Protein AF-A0A8T6NK54-F1 (afdb_monomer)

Nearest PDB structures (foldseek):
  7bkb-assembly1_I  TM=8.014E-01  e=3.696E+00  Methanospirillum hungatei JF-1
  6s6y-assembly2_O  TM=8.131E-01  e=9.619E+00  Methylorubrum extorquens PA1
  8rja-assembly2_I  TM=5.428E-01  e=6.993E+00  Candidatus Methanoperedenaceae archaeon GB50

Radius of gyration: 15.23 Å; Cα contacts (8 Å, |Δi|>4): 366; chains: 1; bounding box: 24×54×31 Å

Secondary structure (DSSP, 8-state):
--HHHHTT--EEEESB-TT--B--EEEESSTT-SPPTT-EEEEEEEEEE-TTTT-EEEEEEEES-EEE-TTTT--EEEEEESS-B-S-TTTT--S-EEEE-S-B---TTTT-S---S-EEETT----------

Mean predicted aligned error: 10.78 Å

Sequence (133 aa):
MLSQAIERDLLVRIGWGREGDEKPKNGEIGALSMLPENSRSLLLGNLGEGAGLMNRGGTATIQGSVSSIAGAWMSSGRLVVEKDAGDRVGFFMSGGSMVIHGWHVRRRDSCMWRAPRKIRFRDETWSLFRHTS

Foldseek 3Di:
DVVVVLVPLDEAEAQADPVRDGRADEAAEQAQEADDASAHYEHHHEYEYNANEQHDHYEYEYNYEYEEQHHENHAEHEYEYQEEYEFQHHHNANDYAYEYEYDYDPDVPRPDDDHDDHYYYNPDDPPPPPDPD

Structure (mmCIF, N/CA/C/O backbone):
data_AF-A0A8T6NK54-F1
#
_entry.id   AF-A0A8T6NK54-F1
#
loop_
_atom_site.group_PDB
_atom_site.id
_atom_site.type_symbol
_atom_site.label_atom_id
_atom_site.label_alt_id
_atom_site.label_comp_id
_atom_site.label_asym_id
_atom_site.label_entity_id
_atom_site.label_seq_id
_atom_site.pdbx_PDB_ins_code
_atom_site.Cartn_x
_atom_site.Cartn_y
_atom_site.Cartn_z
_atom_site.occupancy
_atom_site.B_iso_or_equiv
_atom_site.auth_seq_id
_atom_site.auth_comp_id
_atom_site.auth_asym_id
_atom_site.auth_atom_id
_atom_site.pdbx_PDB_model_num
ATOM 1 N N . MET A 1 1 ? -3.663 20.726 20.446 1.00 50.62 1 MET A N 1
ATOM 2 C CA . MET A 1 1 ? -3.054 21.036 19.130 1.00 50.62 1 MET A CA 1
ATOM 3 C C . MET A 1 1 ? -2.384 19.833 18.433 1.00 50.62 1 MET A C 1
ATOM 5 O O . MET A 1 1 ? -1.931 20.012 17.316 1.00 50.62 1 MET A O 1
ATOM 9 N N . LEU A 1 2 ? -2.379 18.608 18.996 1.00 38.75 2 LEU A N 1
ATOM 10 C CA . LEU A 1 2 ? -2.131 17.353 18.237 1.00 38.75 2 LEU A CA 1
ATOM 11 C C . LEU A 1 2 ? -3.365 16.425 18.220 1.00 38.75 2 LEU A C 1
ATOM 13 O O . LEU A 1 2 ? -3.592 15.691 17.265 1.00 38.75 2 LEU A O 1
ATOM 17 N N . SER A 1 3 ? -4.202 16.516 19.254 1.00 45.47 3 SER A N 1
ATOM 18 C CA . SER A 1 3 ? -5.445 15.758 19.433 1.00 45.47 3 SER A CA 1
ATOM 19 C C . SER A 1 3 ? -6.537 16.086 18.403 1.00 45.47 3 SER A C 1
ATOM 21 O O . SER A 1 3 ? -7.238 15.189 17.954 1.00 45.47 3 SER A O 1
ATOM 23 N N . GLN A 1 4 ? -6.627 17.340 17.945 1.00 47.34 4 GLN A N 1
ATOM 24 C CA . GLN A 1 4 ? -7.646 17.786 16.976 1.00 47.34 4 GLN A CA 1
ATOM 25 C C . GLN A 1 4 ? -7.381 17.354 15.520 1.00 47.34 4 GLN A C 1
ATOM 27 O O . GLN A 1 4 ? -8.249 17.518 14.667 1.00 47.34 4 GLN A O 1
ATOM 32 N N . ALA A 1 5 ? -6.198 16.808 15.204 1.00 44.38 5 ALA A N 1
ATOM 33 C CA . ALA A 1 5 ? -5.901 16.292 13.862 1.00 44.38 5 ALA A CA 1
ATOM 34 C C . ALA A 1 5 ? -6.400 14.848 13.665 1.00 44.38 5 ALA A C 1
ATOM 36 O O . ALA A 1 5 ? -6.783 14.482 12.557 1.00 44.38 5 ALA A O 1
ATOM 37 N N . ILE A 1 6 ? -6.462 14.059 14.746 1.00 50.09 6 ILE A N 1
ATOM 38 C CA . ILE A 1 6 ? -7.071 12.717 14.761 1.00 50.09 6 ILE A CA 1
ATOM 39 C C . ILE A 1 6 ? -8.605 12.821 14.626 1.00 50.09 6 ILE A C 1
ATOM 41 O O . ILE A 1 6 ? -9.249 11.929 14.086 1.00 50.09 6 ILE A O 1
ATOM 45 N N . GLU A 1 7 ? -9.183 13.950 15.043 1.00 43.62 7 GLU A N 1
ATOM 46 C CA . GLU A 1 7 ? -10.629 14.206 15.089 1.00 43.62 7 GLU A CA 1
ATOM 47 C C . GLU A 1 7 ? -11.290 14.477 13.726 1.00 43.62 7 GLU A C 1
ATOM 49 O O . GLU A 1 7 ? -12.513 14.462 13.633 1.00 43.62 7 GLU A O 1
ATOM 54 N N . ARG A 1 8 ? -10.526 14.750 12.657 1.00 49.19 8 ARG A N 1
ATOM 55 C CA . ARG A 1 8 ? -11.107 15.279 11.408 1.00 49.19 8 ARG A CA 1
ATOM 56 C C . ARG A 1 8 ? -11.227 14.299 10.239 1.00 49.19 8 ARG A C 1
ATOM 58 O O . ARG A 1 8 ? -11.617 14.748 9.166 1.00 49.19 8 ARG A O 1
ATOM 65 N N . ASP A 1 9 ? -10.900 13.013 10.407 1.00 56.31 9 ASP A N 1
ATOM 66 C CA . ASP A 1 9 ? -10.973 12.004 9.321 1.00 56.31 9 ASP A CA 1
ATOM 67 C C . ASP A 1 9 ? -10.362 12.529 7.996 1.00 56.31 9 ASP A C 1
ATOM 69 O O . ASP A 1 9 ? -10.852 12.269 6.895 1.00 56.31 9 ASP A O 1
ATOM 73 N N . LEU A 1 10 ? -9.326 13.378 8.103 1.00 65.88 10 LEU A N 1
ATOM 74 C CA . LEU A 1 10 ? -8.814 14.138 6.969 1.00 65.88 10 LEU A CA 1
ATOM 75 C C . LEU A 1 10 ? -7.991 13.207 6.096 1.00 65.88 10 LEU A C 1
ATOM 77 O O . LEU A 1 10 ? -6.922 12.738 6.486 1.00 65.88 10 LEU A O 1
ATOM 81 N N . LEU A 1 11 ? -8.494 12.977 4.889 1.00 73.00 11 LEU A N 1
ATOM 82 C CA . LEU A 1 11 ? -7.768 12.281 3.845 1.00 73.00 11 LEU A CA 1
ATOM 83 C C . LEU A 1 11 ? -6.514 13.078 3.470 1.00 73.00 11 LEU A C 1
ATOM 85 O O . LEU A 1 11 ? -6.594 14.147 2.861 1.00 73.00 11 LEU A O 1
ATOM 89 N N . VAL A 1 12 ? -5.345 12.531 3.784 1.00 83.19 12 VAL A N 1
ATOM 90 C CA . VAL A 1 12 ? -4.061 13.081 3.351 1.00 83.19 12 VAL A CA 1
ATOM 91 C C . VAL A 1 12 ? -3.865 12.730 1.881 1.00 83.19 12 VAL A C 1
ATOM 93 O O . VAL A 1 12 ? -3.636 11.570 1.546 1.00 83.19 12 VAL A O 1
ATOM 96 N N . ARG A 1 13 ? -3.968 13.724 0.997 1.00 80.06 13 ARG A N 1
ATOM 97 C CA . ARG A 1 13 ? -3.745 13.573 -0.447 1.00 80.06 13 ARG A CA 1
ATOM 98 C C . ARG A 1 13 ? -2.298 13.920 -0.789 1.00 80.06 13 ARG A C 1
ATOM 100 O O . ARG A 1 13 ? -1.895 15.074 -0.685 1.00 80.06 13 ARG A O 1
ATOM 107 N N . ILE A 1 14 ? -1.523 12.923 -1.203 1.00 83.44 14 ILE A N 1
ATOM 108 C CA . ILE A 1 14 ? -0.119 13.054 -1.608 1.00 83.44 14 ILE A CA 1
ATOM 109 C C . ILE A 1 14 ? -0.031 12.940 -3.127 1.00 83.44 14 ILE A C 1
ATOM 111 O O . ILE A 1 14 ? -0.525 11.980 -3.707 1.00 83.44 14 ILE A O 1
ATOM 115 N N . GLY A 1 15 ? 0.619 13.908 -3.769 1.00 81.50 15 GLY A N 1
ATOM 116 C CA . GLY A 1 15 ? 0.704 13.965 -5.230 1.00 81.50 15 GLY A CA 1
ATOM 117 C C . GLY A 1 15 ? -0.390 14.811 -5.886 1.00 81.50 15 GLY A C 1
ATOM 118 O O . GLY A 1 15 ? -0.647 14.661 -7.074 1.00 81.50 15 GLY A O 1
ATOM 119 N N . TRP A 1 16 ? -1.011 15.720 -5.128 1.00 84.06 16 TRP A N 1
ATOM 120 C CA . TRP A 1 16 ? -1.869 16.784 -5.656 1.00 84.06 16 TRP A CA 1
ATOM 121 C C . TRP A 1 16 ? -1.298 18.158 -5.296 1.00 84.06 16 TRP A C 1
ATOM 123 O O . TRP A 1 16 ? -0.769 18.358 -4.200 1.00 84.06 16 TRP A O 1
ATOM 133 N N . GLY A 1 17 ? -1.385 19.102 -6.229 1.00 80.12 17 GLY A N 1
ATOM 134 C CA . GLY A 1 17 ? -1.091 20.513 -6.017 1.00 80.12 17 GLY A CA 1
ATOM 135 C C . GLY A 1 17 ? -2.197 21.223 -5.233 1.00 80.12 17 GLY A C 1
ATOM 136 O O . GLY A 1 17 ? -3.286 20.688 -5.033 1.00 80.12 17 GLY A O 1
ATOM 137 N N . ARG A 1 18 ? -1.925 22.464 -4.809 1.00 75.75 18 ARG 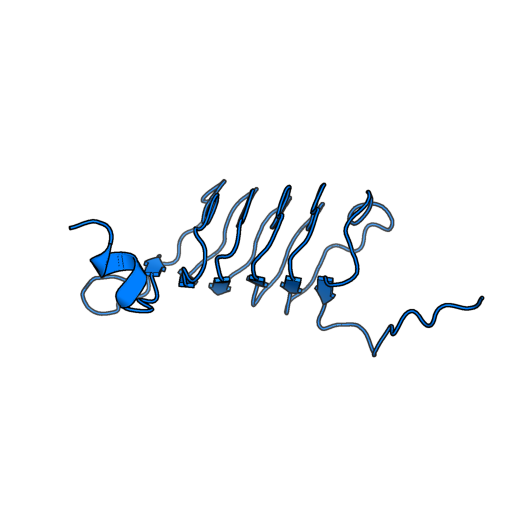A N 1
ATOM 138 C CA . ARG A 1 18 ? -2.905 23.314 -4.102 1.00 75.75 18 ARG A CA 1
ATOM 139 C C . ARG A 1 18 ? -4.166 23.593 -4.923 1.00 75.75 18 ARG A C 1
ATOM 141 O O . ARG A 1 18 ? -5.225 23.755 -4.333 1.00 75.75 18 ARG A O 1
ATOM 148 N N . GLU A 1 19 ? -4.049 23.608 -6.247 1.00 78.75 19 GLU A N 1
ATOM 149 C CA . GLU A 1 19 ? -5.158 23.858 -7.179 1.00 78.75 19 GLU A CA 1
ATOM 150 C C . GLU A 1 19 ? -5.797 22.561 -7.704 1.00 78.75 19 GLU A C 1
ATOM 152 O O . GLU A 1 19 ? -6.673 22.596 -8.558 1.00 78.75 19 GLU A O 1
ATOM 157 N N . GLY A 1 20 ? -5.393 21.401 -7.171 1.00 72.56 20 GLY A N 1
ATOM 158 C CA . GLY A 1 20 ? -5.876 20.097 -7.628 1.00 72.56 20 GLY A CA 1
ATOM 159 C C . GLY A 1 20 ? -5.054 19.483 -8.759 1.00 72.56 20 GLY A C 1
ATOM 160 O O . GLY A 1 20 ? -5.365 18.366 -9.165 1.00 72.56 20 GLY A O 1
ATOM 161 N N . ASP A 1 21 ? -3.983 20.147 -9.204 1.00 83.00 21 ASP A N 1
ATOM 162 C CA . ASP A 1 21 ? -3.075 19.605 -10.216 1.00 83.00 21 ASP A CA 1
ATOM 163 C C . ASP A 1 21 ? -2.529 18.242 -9.802 1.00 83.00 21 ASP A C 1
ATOM 165 O O . ASP A 1 21 ? -1.943 18.084 -8.726 1.00 83.00 21 ASP A O 1
ATOM 169 N N . GLU A 1 22 ? -2.670 17.257 -10.675 1.00 83.56 22 GLU A N 1
ATOM 170 C CA . GLU A 1 22 ? -2.107 15.935 -10.461 1.00 83.56 22 GLU A CA 1
ATOM 171 C C . GLU A 1 22 ? -0.584 15.993 -10.609 1.00 83.56 22 GLU A C 1
ATOM 173 O O . GLU A 1 22 ? -0.036 16.228 -11.685 1.00 83.56 22 GLU A O 1
ATOM 178 N N . LYS A 1 23 ? 0.122 15.776 -9.499 1.00 85.62 23 LYS A N 1
ATOM 179 C CA . LYS A 1 23 ? 1.583 15.683 -9.435 1.00 85.62 23 LYS A CA 1
ATOM 180 C C . LYS A 1 23 ? 1.966 14.284 -8.961 1.00 85.62 23 LYS A C 1
ATOM 182 O O . LYS A 1 23 ? 2.376 14.131 -7.805 1.00 85.62 23 LYS A O 1
ATOM 187 N N . PRO A 1 24 ? 1.806 13.262 -9.825 1.00 85.19 24 PRO A N 1
ATOM 188 C CA . PRO A 1 24 ? 2.060 11.883 -9.450 1.00 85.19 24 PRO A CA 1
ATOM 189 C C . PRO A 1 24 ? 3.496 11.722 -8.955 1.00 85.19 24 PRO A C 1
ATOM 191 O O . PRO A 1 24 ? 4.450 12.208 -9.568 1.00 85.19 24 PRO A O 1
ATOM 194 N N . LYS A 1 25 ? 3.648 11.026 -7.833 1.00 83.88 25 LYS A N 1
ATOM 195 C CA . LYS A 1 25 ? 4.956 10.636 -7.312 1.00 83.88 25 LYS A CA 1
ATOM 196 C C . LYS A 1 25 ? 5.485 9.451 -8.107 1.00 83.88 25 LYS A C 1
ATOM 198 O O . LYS A 1 25 ? 4.717 8.570 -8.465 1.00 83.88 25 LYS A O 1
ATOM 203 N N . ASN A 1 26 ? 6.780 9.438 -8.406 1.00 85.31 26 ASN A N 1
ATOM 204 C CA . ASN A 1 26 ? 7.414 8.361 -9.162 1.00 85.31 26 ASN A CA 1
ATOM 205 C C . ASN A 1 26 ? 8.703 7.934 -8.461 1.00 85.31 26 ASN A C 1
ATOM 207 O O . ASN A 1 26 ? 9.634 8.726 -8.346 1.00 85.31 26 ASN A O 1
ATOM 211 N N . GLY A 1 27 ? 8.742 6.685 -7.996 1.00 79.38 27 GLY A N 1
ATOM 212 C CA . GLY A 1 27 ? 9.935 6.072 -7.409 1.00 79.38 27 GLY A CA 1
ATOM 213 C C . GLY A 1 27 ? 10.179 6.387 -5.931 1.00 79.38 27 GLY A C 1
ATOM 214 O O . GLY A 1 27 ? 11.245 6.059 -5.421 1.00 79.38 27 GLY A O 1
ATOM 215 N N . GLU A 1 28 ? 9.222 6.993 -5.222 1.00 81.69 28 GLU A N 1
ATOM 216 C CA . GLU A 1 28 ? 9.360 7.218 -3.776 1.00 81.69 28 GLU A CA 1
ATOM 217 C C . GLU A 1 28 ? 9.361 5.881 -3.016 1.00 81.69 28 GLU A C 1
ATOM 219 O O . GLU A 1 28 ? 8.455 5.062 -3.176 1.00 81.69 28 GLU A O 1
ATOM 224 N N . ILE A 1 29 ? 10.388 5.670 -2.192 1.00 80.75 29 ILE A N 1
ATOM 225 C CA . ILE A 1 29 ? 10.596 4.464 -1.379 1.00 80.75 29 ILE A CA 1
ATOM 226 C C . ILE A 1 29 ? 10.121 4.750 0.049 1.00 80.75 29 ILE A C 1
ATOM 228 O O . ILE A 1 29 ? 10.347 5.841 0.571 1.00 80.75 29 ILE A O 1
ATOM 232 N N . GLY A 1 30 ? 9.471 3.784 0.702 1.00 75.62 30 GLY A N 1
ATOM 233 C CA . GLY A 1 30 ? 9.086 3.913 2.114 1.00 75.62 30 GLY A CA 1
ATOM 234 C C . GLY A 1 30 ? 7.875 4.817 2.378 1.00 75.62 30 GLY A C 1
ATOM 235 O O . GLY A 1 30 ? 7.614 5.180 3.529 1.00 75.62 30 GLY A O 1
ATOM 236 N N . ALA A 1 31 ? 7.132 5.212 1.341 1.00 78.94 31 ALA A N 1
ATOM 237 C CA . ALA A 1 31 ? 5.974 6.087 1.491 1.00 78.94 31 ALA A CA 1
ATOM 238 C C . ALA A 1 31 ? 4.836 5.403 2.273 1.00 78.94 31 ALA A C 1
ATOM 240 O O . ALA A 1 31 ? 4.662 4.186 2.217 1.00 78.94 31 ALA A O 1
ATOM 241 N N . LEU A 1 32 ? 4.022 6.201 2.975 1.00 80.62 32 LEU A N 1
ATOM 242 C CA . LEU A 1 32 ? 2.860 5.732 3.752 1.00 80.62 32 LEU A CA 1
ATOM 243 C C . LEU A 1 32 ? 3.209 4.757 4.897 1.00 80.62 32 LEU A C 1
ATOM 245 O O . LEU A 1 32 ? 2.391 3.920 5.274 1.00 80.62 32 LEU A O 1
ATOM 249 N N . SER A 1 33 ? 4.415 4.862 5.455 1.00 82.88 33 SER A N 1
ATOM 250 C CA . SER A 1 33 ? 4.861 4.028 6.577 1.00 82.88 33 SER A CA 1
ATOM 251 C C . SER A 1 33 ? 4.350 4.536 7.932 1.00 82.88 33 SER A C 1
ATOM 253 O O . SER A 1 33 ? 4.141 5.734 8.109 1.00 82.88 33 SER A O 1
ATOM 255 N N . MET A 1 34 ? 4.190 3.629 8.903 1.00 79.44 34 MET A N 1
ATOM 256 C CA . MET A 1 34 ? 3.844 3.932 10.305 1.00 79.44 34 MET A CA 1
ATOM 257 C C . MET A 1 34 ? 2.593 4.804 10.484 1.00 79.44 34 MET A C 1
ATOM 259 O O . MET A 1 34 ? 2.549 5.709 11.319 1.00 79.44 34 MET A O 1
ATOM 263 N N . LEU A 1 35 ? 1.555 4.524 9.701 1.00 81.19 35 LEU A N 1
ATOM 264 C CA . LEU A 1 35 ? 0.313 5.278 9.778 1.00 81.19 35 LEU A CA 1
ATOM 265 C C . LEU A 1 35 ? -0.412 5.040 11.121 1.00 81.19 35 LEU A C 1
ATOM 267 O O . LEU A 1 35 ? -0.590 3.880 11.516 1.00 81.19 35 LEU A O 1
ATOM 271 N N . PRO A 1 36 ? -0.831 6.113 11.825 1.00 78.88 36 PRO A N 1
ATOM 272 C CA . PRO A 1 36 ? -1.575 6.000 13.074 1.00 78.88 36 PRO A CA 1
ATOM 273 C C . PRO A 1 36 ? -3.001 5.491 12.831 1.00 78.88 36 PRO A C 1
ATOM 275 O O . PRO A 1 36 ? -3.524 5.560 11.714 1.00 78.88 36 PRO A O 1
ATOM 278 N N . GLU A 1 37 ? -3.643 4.998 13.888 1.00 80.31 37 GLU A N 1
ATOM 279 C CA . GLU A 1 37 ? -5.038 4.550 13.848 1.00 80.31 37 GLU A CA 1
ATOM 280 C C . GLU A 1 37 ? -5.967 5.643 13.296 1.00 80.31 37 GLU A C 1
ATOM 282 O O . GLU A 1 37 ? -5.790 6.828 13.578 1.00 80.31 37 GLU A O 1
ATOM 287 N N . ASN A 1 38 ? -6.941 5.241 12.474 1.00 80.00 38 ASN A N 1
ATOM 288 C CA . ASN A 1 38 ? -7.913 6.117 11.800 1.00 80.00 38 ASN A CA 1
ATOM 289 C C . ASN A 1 38 ? -7.335 7.133 10.799 1.00 80.00 38 ASN A C 1
ATOM 291 O O . ASN A 1 38 ? -8.090 7.916 10.226 1.00 80.00 38 ASN A O 1
ATOM 295 N N . SER A 1 39 ? -6.031 7.115 10.517 1.00 83.38 39 SER A N 1
ATOM 296 C CA . SER A 1 39 ? -5.491 7.940 9.434 1.00 83.38 39 SER A CA 1
ATOM 297 C C . SER A 1 39 ? -5.923 7.410 8.070 1.00 83.38 39 SER A C 1
ATOM 299 O O . SER A 1 39 ? -6.005 6.200 7.851 1.00 83.38 39 SER A O 1
ATOM 301 N N . ARG A 1 40 ? -6.194 8.317 7.130 1.00 85.06 40 ARG A N 1
ATOM 302 C CA . ARG A 1 40 ? -6.478 7.973 5.736 1.00 85.06 40 ARG A CA 1
ATOM 303 C C . ARG A 1 40 ? -5.512 8.711 4.835 1.00 85.06 40 ARG A C 1
ATOM 305 O O . ARG A 1 40 ? -5.400 9.931 4.908 1.00 85.06 40 ARG A O 1
ATOM 312 N N . SER A 1 41 ? -4.825 7.981 3.973 1.00 88.06 41 SER A N 1
ATOM 313 C CA . SER A 1 41 ? -3.872 8.554 3.033 1.00 88.06 41 SER A CA 1
ATOM 314 C C . SER A 1 41 ? -4.154 8.042 1.635 1.00 88.06 41 SER A C 1
ATOM 316 O O . SER A 1 41 ? -4.299 6.840 1.422 1.00 88.06 41 SER A O 1
ATOM 318 N N . LEU A 1 42 ? -4.227 8.967 0.689 1.00 88.25 42 LEU A N 1
ATOM 319 C CA . LEU A 1 42 ? -4.338 8.696 -0.731 1.00 88.25 42 LEU A CA 1
ATOM 320 C C . LEU A 1 42 ? -3.070 9.211 -1.398 1.00 88.25 42 LEU A C 1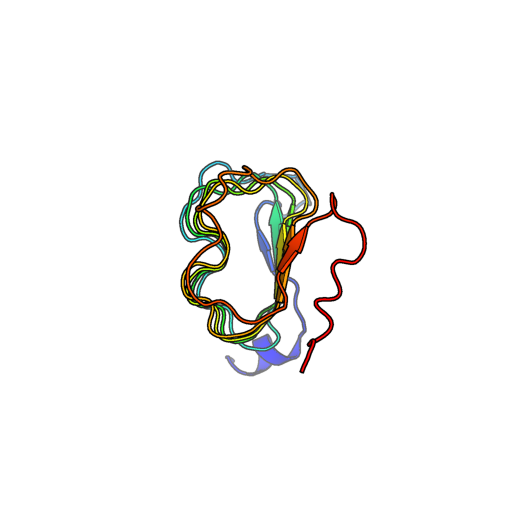
ATOM 322 O O . LEU A 1 42 ? -2.710 10.373 -1.222 1.00 88.25 42 LEU A O 1
ATOM 326 N N . LEU A 1 43 ? -2.406 8.359 -2.165 1.00 89.69 43 LEU A N 1
ATOM 327 C CA . LEU A 1 43 ? -1.212 8.723 -2.909 1.00 89.69 43 LEU A CA 1
ATOM 328 C C . LEU A 1 43 ? -1.440 8.522 -4.400 1.00 89.69 43 LEU A C 1
ATOM 330 O O . LEU A 1 43 ? -1.860 7.444 -4.815 1.00 89.69 43 LEU A O 1
ATOM 334 N N . LEU A 1 44 ? -1.143 9.553 -5.189 1.00 89.75 44 LEU A N 1
ATOM 335 C CA . LEU A 1 44 ? -1.155 9.491 -6.644 1.00 89.75 44 LEU A CA 1
ATOM 336 C C . LEU A 1 44 ? 0.241 9.204 -7.178 1.00 89.75 44 LEU A C 1
ATOM 338 O O . LEU A 1 44 ? 1.191 9.924 -6.861 1.00 89.75 44 LEU A O 1
ATOM 342 N N . GLY A 1 45 ? 0.343 8.206 -8.050 1.00 89.25 45 GLY A N 1
ATOM 343 C CA . GLY A 1 45 ? 1.574 7.881 -8.760 1.00 89.25 45 GLY A CA 1
ATOM 344 C C . GLY A 1 45 ? 2.197 6.552 -8.346 1.00 89.25 45 GLY A C 1
ATOM 345 O O . GLY A 1 45 ? 1.646 5.796 -7.549 1.00 89.25 45 GLY A O 1
ATOM 346 N N . ASN A 1 46 ? 3.336 6.248 -8.961 1.00 88.50 46 ASN A N 1
ATOM 347 C CA . ASN A 1 46 ? 4.013 4.970 -8.832 1.00 88.50 46 ASN A CA 1
ATOM 348 C C . ASN A 1 46 ? 5.047 5.017 -7.707 1.00 88.50 46 ASN A C 1
ATOM 350 O O . ASN A 1 46 ? 6.028 5.763 -7.765 1.00 88.50 46 ASN A O 1
ATOM 354 N N . LEU A 1 47 ? 4.846 4.186 -6.693 1.00 86.00 47 LEU A N 1
ATOM 355 C CA . LEU A 1 47 ? 5.778 4.056 -5.586 1.00 86.00 47 LEU A CA 1
ATOM 356 C C . LEU A 1 47 ? 6.876 3.052 -5.909 1.00 86.00 47 LEU A C 1
ATOM 358 O O . LEU A 1 47 ? 6.671 2.055 -6.604 1.00 86.00 47 LEU A O 1
ATOM 362 N N . GLY A 1 48 ? 8.052 3.334 -5.361 1.00 84.25 48 GLY A N 1
ATOM 363 C CA . GLY A 1 48 ? 9.163 2.405 -5.331 1.00 84.25 48 GLY A CA 1
ATOM 364 C C . GLY A 1 48 ? 8.902 1.271 -4.342 1.00 84.25 48 GLY A C 1
ATOM 365 O O . GLY A 1 48 ? 7.796 0.743 -4.210 1.00 84.25 48 GLY A O 1
ATOM 366 N N . GLU A 1 49 ? 9.955 0.851 -3.661 1.00 83.44 49 GLU A N 1
ATOM 367 C CA . GLU A 1 49 ? 9.880 -0.238 -2.695 1.00 83.44 49 GLU A CA 1
ATOM 368 C C . GLU A 1 49 ? 9.317 0.241 -1.349 1.00 83.44 49 GLU A C 1
ATOM 370 O O . GLU A 1 49 ? 9.522 1.378 -0.926 1.00 83.44 49 GLU A O 1
ATOM 375 N N . GLY A 1 50 ? 8.605 -0.637 -0.648 1.00 80.19 50 GLY A N 1
ATOM 376 C CA . GLY A 1 50 ? 8.255 -0.415 0.754 1.00 80.19 50 GLY A CA 1
ATOM 377 C C . GLY A 1 50 ? 7.117 0.577 0.956 1.00 80.19 50 GLY A C 1
ATOM 378 O O . GLY A 1 50 ? 7.170 1.412 1.853 1.00 80.19 50 GLY A O 1
ATOM 379 N N . ALA A 1 51 ? 6.076 0.511 0.132 1.00 84.94 51 ALA A N 1
ATOM 380 C CA . ALA A 1 51 ? 4.871 1.292 0.385 1.00 84.94 51 ALA A CA 1
ATOM 381 C C . ALA A 1 51 ? 4.084 0.708 1.572 1.00 84.94 51 ALA A C 1
ATOM 383 O O . ALA A 1 51 ? 3.820 -0.493 1.598 1.00 84.94 51 ALA A O 1
ATOM 384 N N . GLY A 1 52 ? 3.655 1.533 2.529 1.00 82.19 52 GLY A N 1
ATOM 385 C CA . GLY A 1 52 ? 2.740 1.099 3.594 1.00 82.19 52 GLY A CA 1
ATOM 386 C C . GLY A 1 52 ? 3.380 0.296 4.734 1.00 82.19 52 GLY A C 1
ATOM 387 O O . GLY A 1 52 ? 2.685 -0.503 5.365 1.00 82.19 52 GLY A O 1
ATOM 388 N N . LEU A 1 53 ? 4.688 0.444 4.982 1.00 84.06 53 LEU A N 1
ATOM 389 C CA . LEU A 1 53 ? 5.415 -0.361 5.974 1.00 84.06 53 LEU A CA 1
ATOM 390 C C . LEU A 1 53 ? 4.958 -0.081 7.407 1.00 84.06 53 LEU A C 1
ATOM 392 O O . LEU A 1 53 ? 4.670 1.058 7.774 1.00 84.06 53 LEU A O 1
ATOM 396 N N . MET A 1 54 ? 4.958 -1.118 8.248 1.00 83.62 54 MET A N 1
ATOM 397 C CA . MET A 1 54 ? 4.673 -1.000 9.686 1.00 83.62 54 MET A CA 1
ATOM 398 C C . MET A 1 54 ? 3.362 -0.261 9.994 1.00 83.62 54 MET A C 1
ATOM 400 O O . MET A 1 54 ? 3.277 0.479 10.975 1.00 83.62 54 MET A O 1
ATOM 404 N N . ASN A 1 55 ? 2.342 -0.416 9.148 1.00 83.56 55 ASN A N 1
ATOM 405 C CA . ASN A 1 55 ? 1.049 0.204 9.396 1.00 83.56 55 ASN A CA 1
ATOM 406 C C . ASN A 1 55 ? 0.420 -0.386 10.678 1.00 83.56 55 ASN A C 1
ATOM 408 O O . ASN A 1 55 ? 0.397 -1.609 10.874 1.00 83.56 55 ASN A O 1
ATOM 412 N N . ARG A 1 56 ? -0.025 0.506 11.573 1.00 82.44 56 ARG A N 1
ATOM 413 C CA . ARG A 1 56 ? -0.572 0.193 12.904 1.00 82.44 56 ARG A CA 1
ATOM 414 C C . ARG A 1 56 ? -2.023 0.650 13.065 1.00 82.44 56 ARG A C 1
ATOM 416 O O . ARG A 1 56 ? -2.488 0.790 14.189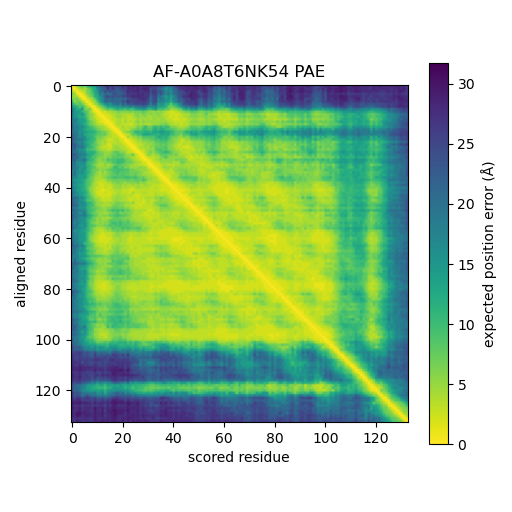 1.00 82.44 56 ARG A O 1
ATOM 423 N N . GLY A 1 57 ? -2.743 0.853 11.960 1.00 84.38 57 GLY A N 1
ATOM 424 C CA . GLY A 1 57 ? -4.188 1.103 11.990 1.00 84.38 57 GLY A CA 1
ATOM 425 C C . GLY A 1 57 ? -4.696 2.149 11.005 1.00 84.38 57 GLY A C 1
ATOM 426 O O . GLY A 1 57 ? -5.891 2.440 10.996 1.00 84.38 57 GLY A O 1
ATOM 427 N N . GLY A 1 58 ? -3.824 2.708 10.169 1.00 86.75 58 GLY A N 1
ATOM 428 C CA . GLY A 1 58 ? -4.213 3.619 9.100 1.00 86.75 58 GLY A CA 1
ATOM 429 C C . GLY A 1 58 ? -4.750 2.901 7.864 1.00 86.75 58 GLY A C 1
ATOM 430 O O . GLY A 1 58 ? -4.553 1.700 7.661 1.00 86.75 58 GLY A O 1
ATOM 431 N N . THR A 1 59 ? -5.415 3.659 7.001 1.00 87.38 59 THR A N 1
ATOM 432 C CA . THR A 1 59 ? -5.853 3.237 5.671 1.00 87.38 59 THR A CA 1
ATOM 433 C C . THR A 1 59 ? -5.051 3.982 4.613 1.00 87.38 59 THR A C 1
ATOM 435 O O . THR A 1 59 ? -5.176 5.194 4.467 1.00 87.38 59 THR A O 1
ATOM 438 N N . ALA A 1 60 ? -4.246 3.253 3.851 1.00 88.69 60 ALA A N 1
ATOM 439 C CA . ALA A 1 60 ? -3.464 3.774 2.740 1.00 88.69 60 ALA A CA 1
ATOM 440 C C . ALA A 1 60 ? -4.054 3.292 1.414 1.00 88.69 60 ALA A C 1
ATOM 442 O O . ALA A 1 60 ? -4.277 2.098 1.235 1.00 88.69 60 ALA A O 1
ATOM 443 N N . THR A 1 61 ? -4.289 4.212 0.484 1.00 89.00 61 THR A N 1
ATOM 444 C CA . THR A 1 61 ? -4.721 3.917 -0.886 1.00 89.00 61 THR A CA 1
ATOM 445 C C . THR A 1 61 ? -3.715 4.505 -1.862 1.00 89.00 61 THR A C 1
ATOM 447 O O . THR A 1 61 ? -3.372 5.682 -1.778 1.00 89.00 61 THR A O 1
ATOM 450 N N . ILE A 1 62 ? -3.233 3.684 -2.785 1.00 89.94 62 ILE A N 1
ATOM 451 C CA . ILE A 1 62 ? -2.220 4.042 -3.771 1.00 89.94 62 ILE A CA 1
ATOM 452 C C . ILE A 1 62 ? -2.872 3.960 -5.148 1.00 89.94 62 ILE A C 1
ATOM 454 O O . ILE A 1 62 ? -3.171 2.877 -5.652 1.00 89.94 62 ILE A O 1
ATOM 458 N N . GLN A 1 63 ? -3.089 5.125 -5.755 1.00 90.50 63 GLN A N 1
ATOM 459 C CA . GLN A 1 63 ? -3.538 5.284 -7.135 1.00 90.50 63 GLN A CA 1
ATOM 460 C C . GLN A 1 63 ? -2.340 5.221 -8.083 1.00 90.50 63 GLN A C 1
ATOM 462 O O . GLN A 1 63 ? -1.932 6.201 -8.708 1.00 90.50 63 GLN A O 1
ATOM 467 N N . GLY A 1 64 ? -1.756 4.035 -8.169 1.00 88.75 64 GLY A N 1
ATOM 468 C CA . GLY A 1 64 ? -0.593 3.762 -8.995 1.00 88.75 64 GLY A CA 1
ATOM 469 C C . GLY A 1 64 ? -0.043 2.374 -8.730 1.00 88.75 64 GLY A C 1
ATOM 470 O O . GLY A 1 64 ? -0.693 1.565 -8.061 1.00 88.75 64 GLY A O 1
ATOM 471 N N . SER A 1 65 ? 1.129 2.100 -9.294 1.00 87.44 65 SER A N 1
ATOM 472 C CA . SER A 1 65 ? 1.813 0.821 -9.115 1.00 87.44 65 SER A CA 1
ATOM 473 C C . SER A 1 65 ? 2.837 0.906 -7.981 1.00 87.44 65 SER A C 1
ATOM 475 O O . SER A 1 65 ? 3.367 1.978 -7.690 1.00 87.44 65 SER A O 1
ATOM 477 N N . VAL A 1 66 ? 3.125 -0.221 -7.337 1.00 86.94 66 VAL A N 1
ATOM 478 C CA . VAL A 1 66 ? 4.143 -0.347 -6.286 1.00 86.94 66 VAL A CA 1
ATOM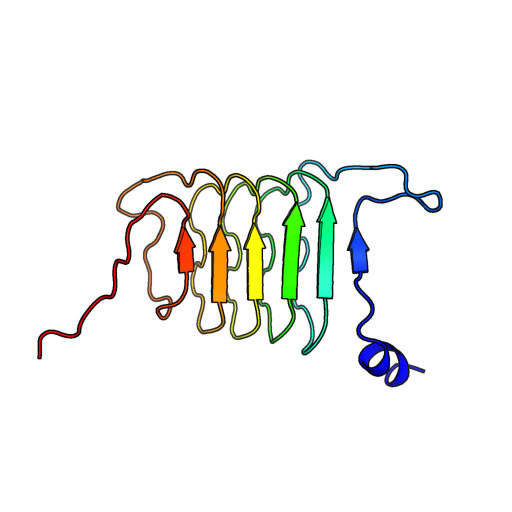 479 C C . VAL A 1 66 ? 5.205 -1.341 -6.735 1.00 86.94 66 VAL A C 1
ATOM 481 O O . VAL A 1 66 ? 4.876 -2.414 -7.238 1.00 86.94 66 VAL A O 1
ATOM 484 N N . SER A 1 67 ? 6.480 -1.012 -6.525 1.00 86.31 67 SER A N 1
ATOM 485 C CA . SER A 1 67 ? 7.579 -1.872 -6.973 1.00 86.31 67 SER A CA 1
ATOM 486 C C . SER A 1 67 ? 7.653 -3.192 -6.206 1.00 86.31 67 SER A C 1
ATOM 488 O O . SER A 1 67 ? 7.444 -4.246 -6.785 1.00 86.31 67 SER A O 1
ATOM 490 N N . SER A 1 68 ? 7.972 -3.195 -4.912 1.00 83.75 68 SER A N 1
ATOM 491 C CA . SER A 1 68 ? 8.139 -4.430 -4.125 1.00 83.75 68 SER A CA 1
ATOM 492 C C . SER A 1 68 ? 7.910 -4.166 -2.638 1.00 83.75 68 SER A C 1
ATOM 494 O O . SER A 1 68 ? 7.842 -3.009 -2.217 1.00 83.75 68 SER A O 1
ATOM 496 N N . ILE A 1 69 ? 7.789 -5.237 -1.842 1.00 82.19 69 ILE A N 1
ATOM 497 C CA . ILE A 1 69 ? 7.677 -5.229 -0.368 1.00 82.19 69 ILE A CA 1
ATOM 498 C C . ILE A 1 69 ? 6.556 -4.329 0.184 1.00 82.19 69 ILE A C 1
ATOM 500 O O . ILE A 1 69 ? 6.679 -3.732 1.255 1.00 82.19 69 ILE A O 1
ATOM 504 N N . ALA A 1 70 ? 5.437 -4.234 -0.539 1.00 83.81 70 ALA A N 1
ATOM 505 C CA . ALA A 1 70 ? 4.285 -3.449 -0.105 1.00 83.81 70 ALA A CA 1
ATOM 506 C C . ALA A 1 70 ? 3.675 -4.023 1.187 1.00 83.81 70 ALA A C 1
ATOM 508 O O . ALA A 1 70 ? 3.422 -5.224 1.274 1.00 83.81 70 ALA A O 1
ATOM 509 N N . GLY A 1 71 ? 3.429 -3.173 2.184 1.00 81.62 71 GLY A N 1
ATOM 510 C CA . GLY A 1 71 ? 2.768 -3.536 3.438 1.00 81.62 71 GLY A CA 1
ATOM 511 C C . GLY A 1 71 ? 3.561 -4.486 4.337 1.00 81.62 71 GLY A C 1
ATOM 512 O O . GLY A 1 71 ? 2.967 -5.220 5.130 1.00 81.62 71 GLY A O 1
ATOM 513 N N . ALA A 1 72 ? 4.892 -4.512 4.222 1.00 83.56 72 ALA A N 1
ATOM 514 C CA . ALA A 1 72 ? 5.713 -5.333 5.104 1.00 83.56 72 ALA A CA 1
ATOM 515 C C . ALA A 1 72 ? 5.641 -4.861 6.573 1.00 83.56 72 ALA A C 1
ATOM 517 O O . ALA A 1 72 ? 5.511 -3.668 6.864 1.00 83.56 72 ALA A O 1
ATOM 518 N N . TRP A 1 73 ? 5.694 -5.818 7.505 1.00 84.50 73 TRP A N 1
ATOM 519 C CA . TRP A 1 73 ? 5.543 -5.617 8.959 1.00 84.50 73 TRP A CA 1
ATOM 520 C C . TRP A 1 73 ? 4.249 -4.928 9.405 1.00 84.50 73 TRP A C 1
ATOM 522 O O . TRP A 1 73 ? 4.179 -4.361 10.495 1.00 84.50 73 TRP A O 1
ATOM 532 N N . MET A 1 74 ? 3.204 -4.967 8.585 1.00 84.94 74 MET A N 1
ATOM 533 C CA . MET A 1 74 ? 1.906 -4.415 8.951 1.00 84.94 74 MET A CA 1
ATOM 534 C C . MET A 1 74 ? 1.272 -5.218 10.101 1.00 84.94 74 MET A C 1
ATOM 536 O O . MET A 1 74 ? 1.226 -6.450 10.058 1.00 84.94 74 MET A O 1
ATOM 540 N N . SER A 1 75 ? 0.814 -4.525 11.146 1.00 83.62 75 SER A N 1
ATOM 541 C CA . SER A 1 75 ? 0.155 -5.133 12.316 1.00 83.62 75 SER A CA 1
ATOM 542 C C . SER A 1 75 ? -1.359 -4.946 12.292 1.00 83.62 75 SER A C 1
ATOM 544 O O . SER A 1 75 ? -2.099 -5.837 12.705 1.00 83.62 75 SER A O 1
ATOM 546 N N . SER A 1 76 ? -1.839 -3.807 11.793 1.00 84.69 76 SER A N 1
ATOM 547 C CA . SER A 1 76 ? -3.266 -3.501 11.655 1.00 84.69 76 SER A CA 1
ATOM 548 C C . SER A 1 76 ? -3.484 -2.397 10.609 1.00 84.69 76 SER A C 1
ATOM 550 O O . SER A 1 76 ? -2.535 -1.784 10.120 1.00 84.69 76 SER A O 1
ATOM 552 N N . GLY A 1 77 ? -4.741 -2.156 10.228 1.00 85.44 77 GLY A N 1
ATOM 553 C CA . GLY A 1 77 ? -5.114 -1.163 9.214 1.00 85.44 77 GLY A CA 1
ATOM 554 C C . GLY A 1 77 ? -5.416 -1.771 7.844 1.00 85.44 77 GLY A C 1
ATOM 555 O O . GLY A 1 77 ? -5.642 -2.982 7.717 1.00 85.44 77 GLY A O 1
ATOM 556 N N . ARG A 1 78 ? -5.420 -0.927 6.807 1.00 86.88 78 ARG A N 1
ATOM 557 C CA . ARG A 1 78 ? -5.726 -1.329 5.428 1.00 86.88 78 ARG A CA 1
ATOM 558 C C . ARG A 1 78 ? -4.771 -0.706 4.406 1.00 86.88 78 ARG A C 1
ATOM 560 O O . ARG A 1 78 ? -4.502 0.487 4.477 1.00 86.88 78 ARG A O 1
ATOM 567 N N . LEU A 1 79 ? -4.306 -1.494 3.438 1.00 87.88 79 LEU A N 1
ATOM 568 C CA . LEU A 1 79 ? -3.542 -1.016 2.278 1.00 87.88 79 LEU A CA 1
ATOM 569 C C . LEU A 1 79 ? -4.275 -1.390 0.984 1.00 87.88 79 LEU A C 1
ATOM 571 O O . LEU A 1 79 ? -4.671 -2.540 0.812 1.00 87.88 79 LEU A O 1
ATOM 575 N N . VAL A 1 80 ? -4.471 -0.436 0.081 1.00 88.12 80 VAL A N 1
ATOM 576 C CA . VAL A 1 80 ? -5.108 -0.651 -1.225 1.00 88.12 80 VAL A CA 1
ATOM 577 C C . VAL A 1 80 ? -4.180 -0.144 -2.320 1.00 88.12 80 VAL A C 1
ATOM 579 O O . VAL A 1 80 ? -3.724 0.994 -2.261 1.00 88.12 80 VAL A O 1
ATOM 582 N N . VAL A 1 81 ? -3.904 -0.982 -3.314 1.00 88.62 81 VAL A N 1
ATOM 583 C CA . VAL A 1 81 ? -3.133 -0.641 -4.513 1.00 88.62 81 VAL A CA 1
ATOM 584 C C . VAL A 1 81 ? -4.052 -0.802 -5.717 1.00 88.62 81 VAL A C 1
ATOM 586 O O . VAL A 1 81 ? -4.553 -1.894 -5.971 1.00 88.62 81 VAL A O 1
ATOM 589 N N . GLU A 1 82 ? -4.295 0.285 -6.443 1.00 88.88 82 GLU A N 1
ATOM 590 C CA . GLU A 1 82 ? -5.222 0.301 -7.584 1.00 88.88 82 GLU A CA 1
ATOM 591 C C . GLU A 1 82 ? -4.622 -0.313 -8.858 1.00 88.88 82 GLU A C 1
ATOM 593 O O . GLU A 1 82 ? -5.355 -0.823 -9.704 1.00 88.88 82 GLU A O 1
ATOM 598 N N . LYS A 1 83 ? -3.291 -0.281 -9.006 1.00 88.62 83 LYS A N 1
ATOM 599 C CA . LYS A 1 83 ? -2.588 -0.881 -10.148 1.00 88.62 83 LYS A CA 1
ATOM 600 C C . LYS A 1 83 ? -1.729 -2.067 -9.703 1.00 88.62 83 LYS A C 1
ATOM 602 O O . LYS A 1 83 ? -2.155 -2.867 -8.871 1.00 88.62 83 LYS A O 1
ATOM 607 N N . ASP A 1 84 ? -0.551 -2.204 -10.295 1.00 85.88 84 ASP A N 1
ATOM 608 C CA . ASP A 1 84 ? 0.300 -3.376 -10.165 1.00 85.88 84 ASP A CA 1
ATOM 609 C C . ASP A 1 84 ? 1.136 -3.321 -8.889 1.00 85.88 84 ASP A C 1
ATOM 611 O O . ASP A 1 84 ? 1.528 -2.249 -8.425 1.00 85.88 84 ASP A O 1
ATOM 615 N N . ALA A 1 85 ? 1.447 -4.488 -8.340 1.00 84.12 85 ALA A N 1
ATOM 616 C CA . ALA A 1 85 ? 2.385 -4.626 -7.236 1.00 84.12 85 ALA A CA 1
AT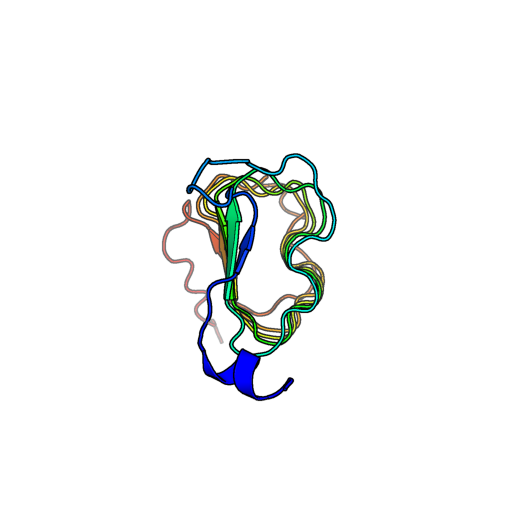OM 617 C C . ALA A 1 85 ? 3.426 -5.684 -7.600 1.00 84.12 85 ALA A C 1
ATOM 619 O O . ALA A 1 85 ? 3.057 -6.802 -7.964 1.00 84.12 85 ALA A O 1
ATOM 620 N N . GLY A 1 86 ? 4.717 -5.380 -7.494 1.00 82.50 86 GLY A N 1
ATOM 621 C CA . GLY A 1 86 ? 5.751 -6.400 -7.703 1.00 82.50 86 GLY A CA 1
ATOM 622 C C . GLY A 1 86 ? 5.965 -7.283 -6.472 1.00 82.50 86 GLY A C 1
ATOM 623 O O . GLY A 1 86 ? 5.029 -7.544 -5.722 1.00 82.50 86 GLY A O 1
ATOM 624 N N . ASP A 1 87 ? 7.176 -7.805 -6.284 1.00 80.19 87 ASP A N 1
ATOM 625 C CA . ASP A 1 87 ? 7.438 -8.967 -5.423 1.00 80.19 87 ASP A CA 1
ATOM 626 C C . ASP A 1 87 ? 7.347 -8.683 -3.902 1.00 80.19 87 ASP A C 1
ATOM 628 O O . ASP A 1 87 ? 7.496 -7.554 -3.431 1.00 80.19 87 ASP A O 1
ATOM 632 N N . ARG A 1 88 ? 7.154 -9.746 -3.100 1.00 78.19 88 ARG A N 1
ATOM 633 C CA . ARG A 1 88 ? 7.212 -9.738 -1.616 1.00 78.19 88 ARG A CA 1
ATOM 634 C C . ARG A 1 88 ? 6.185 -8.856 -0.904 1.00 78.19 88 ARG A C 1
ATOM 636 O O . ARG A 1 88 ? 6.438 -8.344 0.186 1.00 78.19 88 ARG A O 1
ATOM 643 N N . VAL A 1 89 ? 4.999 -8.709 -1.482 1.00 79.25 89 VAL A N 1
ATOM 644 C CA . VAL A 1 89 ? 3.874 -8.039 -0.820 1.00 79.25 89 VAL A CA 1
ATOM 645 C C . VAL A 1 89 ? 3.526 -8.751 0.495 1.00 79.25 89 VAL A C 1
ATOM 647 O O . VAL A 1 89 ? 3.340 -9.966 0.526 1.00 79.25 89 VAL A O 1
ATOM 650 N N . GLY A 1 90 ? 3.403 -7.986 1.580 1.00 75.88 90 GLY A N 1
ATOM 651 C CA . GLY A 1 90 ? 2.980 -8.479 2.893 1.00 75.88 90 GLY A CA 1
ATOM 652 C C . GLY A 1 90 ? 4.065 -9.210 3.672 1.00 75.88 90 GLY A C 1
ATOM 653 O O . GLY A 1 90 ? 3.750 -10.016 4.548 1.00 75.88 90 GLY A O 1
ATOM 654 N N . PHE A 1 91 ? 5.337 -8.951 3.366 1.00 80.75 91 PHE A N 1
ATOM 655 C CA . PHE A 1 91 ? 6.469 -9.578 4.044 1.00 80.75 91 PHE A CA 1
ATOM 656 C C . PHE A 1 91 ? 6.407 -9.343 5.568 1.00 80.75 91 PHE A C 1
ATOM 658 O O . PHE A 1 91 ? 6.391 -8.202 6.024 1.00 80.75 91 PHE A O 1
ATOM 665 N N . PHE A 1 92 ? 6.322 -10.412 6.371 1.00 80.00 92 PHE A N 1
ATOM 666 C CA . PHE A 1 92 ? 6.126 -10.342 7.833 1.00 80.00 92 PHE A CA 1
ATOM 667 C C . PHE A 1 92 ? 4.894 -9.541 8.304 1.00 80.00 92 PHE A C 1
ATOM 669 O O . PHE A 1 92 ? 4.886 -8.988 9.406 1.00 80.00 92 PHE A O 1
ATOM 676 N N . MET A 1 93 ? 3.827 -9.470 7.506 1.00 79.56 93 MET A N 1
ATOM 677 C CA . MET A 1 93 ? 2.560 -8.903 7.972 1.00 79.56 93 MET A CA 1
ATOM 678 C C . MET A 1 93 ? 2.008 -9.755 9.127 1.00 79.56 93 MET A C 1
ATOM 680 O O . MET A 1 93 ? 1.746 -10.941 8.968 1.00 79.56 93 MET A O 1
ATOM 684 N N . SER A 1 94 ? 1.819 -9.148 10.296 1.00 80.19 94 SER A N 1
ATOM 685 C CA . SER A 1 94 ? 1.276 -9.801 11.496 1.00 80.19 94 SER A CA 1
ATOM 686 C C . SER A 1 94 ? -0.240 -9.619 11.641 1.00 80.19 94 SER A C 1
ATOM 688 O O . SER A 1 94 ? -0.880 -10.392 12.350 1.00 80.19 94 SER A O 1
ATOM 690 N N . GLY A 1 95 ? -0.836 -8.658 10.924 1.00 80.06 95 GLY A N 1
ATOM 691 C CA . GLY A 1 95 ? -2.277 -8.397 10.904 1.00 80.06 95 GLY A CA 1
ATOM 692 C C . GLY A 1 95 ? -2.655 -7.241 9.968 1.00 80.06 95 GLY A C 1
ATOM 693 O O . GLY A 1 95 ? -1.786 -6.611 9.376 1.00 80.06 95 GLY A O 1
ATOM 694 N N . GLY A 1 96 ? -3.956 -6.974 9.799 1.00 81.31 96 GLY A N 1
ATOM 695 C CA . GLY A 1 96 ? -4.483 -5.956 8.871 1.00 81.31 96 GLY A CA 1
ATOM 696 C C . GLY A 1 96 ? -5.152 -6.540 7.621 1.00 81.31 96 GLY A C 1
ATOM 697 O O . GLY A 1 96 ? -5.564 -7.702 7.600 1.00 81.31 96 GLY A O 1
ATOM 698 N N . SER A 1 97 ? -5.334 -5.735 6.574 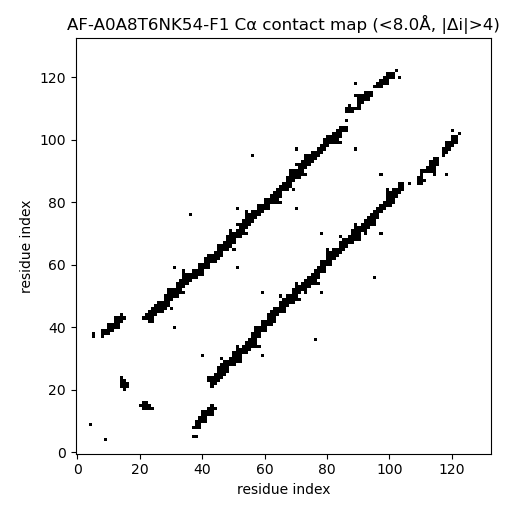1.00 83.38 97 SER A N 1
ATOM 699 C CA . SER A 1 97 ? -5.893 -6.187 5.288 1.00 83.38 97 SER A CA 1
ATOM 700 C C . SER A 1 97 ? -5.254 -5.460 4.115 1.00 83.38 97 SER A C 1
ATOM 702 O O . SER A 1 97 ? -5.058 -4.249 4.178 1.00 83.38 97 SER A O 1
ATOM 704 N N . MET A 1 98 ? -4.975 -6.182 3.032 1.00 84.25 98 MET A N 1
ATOM 705 C CA . MET A 1 98 ? -4.400 -5.588 1.826 1.00 84.25 98 MET A CA 1
ATOM 706 C C . MET A 1 98 ? -5.176 -5.994 0.580 1.00 84.25 98 MET A C 1
ATOM 708 O O . MET A 1 98 ? -5.627 -7.133 0.465 1.00 84.25 98 MET A O 1
ATOM 712 N N . VAL A 1 99 ? -5.345 -5.063 -0.351 1.00 84.94 99 VAL A N 1
ATOM 713 C CA . VAL A 1 99 ? -6.046 -5.296 -1.615 1.00 84.94 99 VAL A CA 1
ATOM 714 C C . VAL A 1 99 ? -5.206 -4.749 -2.754 1.00 84.94 99 VAL A C 1
ATOM 716 O O . VAL A 1 99 ? -4.783 -3.599 -2.704 1.00 84.94 99 VAL A O 1
ATOM 719 N N . ILE A 1 100 ? -4.971 -5.571 -3.769 1.00 85.12 100 ILE A N 1
ATOM 720 C CA . ILE A 1 100 ? -4.251 -5.189 -4.981 1.00 85.12 100 ILE A CA 1
ATOM 721 C C . ILE A 1 100 ? -5.176 -5.451 -6.166 1.00 85.12 100 ILE A C 1
ATOM 723 O O . ILE A 1 100 ? -5.656 -6.570 -6.362 1.00 85.12 100 ILE A O 1
ATOM 727 N N . HIS A 1 101 ? -5.466 -4.397 -6.923 1.00 82.94 101 HIS A N 1
ATOM 728 C CA . HIS A 1 101 ? -6.408 -4.432 -8.036 1.00 82.94 101 HIS A CA 1
ATOM 729 C C . HIS A 1 101 ? -5.753 -4.736 -9.387 1.00 82.94 101 HIS A C 1
ATOM 731 O O . HIS A 1 101 ? -6.438 -5.264 -10.264 1.00 82.94 101 HIS A O 1
ATOM 737 N N . GLY A 1 102 ? -4.472 -4.414 -9.568 1.00 74.62 102 GLY A N 1
ATOM 738 C CA . GLY A 1 102 ? -3.729 -4.720 -10.789 1.00 74.62 102 GLY A CA 1
ATOM 739 C C . GLY A 1 102 ? -2.999 -6.058 -10.740 1.00 74.62 102 GLY A C 1
ATOM 740 O O . GLY A 1 102 ? -3.295 -6.937 -9.926 1.00 74.62 102 GLY A O 1
ATOM 741 N N . TRP A 1 103 ? -2.040 -6.204 -11.648 1.00 69.38 103 TRP A N 1
ATOM 742 C CA . TRP A 1 103 ? -1.252 -7.412 -11.808 1.00 69.38 103 TRP A CA 1
ATOM 743 C C . TRP A 1 103 ? -0.220 -7.544 -10.690 1.00 69.38 103 TRP A C 1
ATOM 745 O O . TRP A 1 103 ? 0.464 -6.590 -10.313 1.00 69.38 103 TRP A O 1
ATOM 755 N N . HIS A 1 104 ? -0.080 -8.761 -10.176 1.00 65.44 104 HIS A N 1
ATOM 756 C CA . HIS A 1 104 ? 0.981 -9.112 -9.246 1.00 65.44 104 HIS A CA 1
ATOM 757 C C . HIS A 1 104 ? 1.884 -10.176 -9.866 1.00 65.44 104 HIS A C 1
ATOM 759 O O . HIS A 1 104 ? 1.402 -11.142 -10.467 1.00 65.44 104 HIS A O 1
ATOM 765 N N . VAL A 1 105 ? 3.202 -10.004 -9.734 1.00 56.28 105 VAL A N 1
ATOM 766 C CA . VAL A 1 105 ? 4.184 -10.969 -10.244 1.00 56.28 105 VAL A CA 1
ATOM 767 C C . VAL A 1 105 ? 4.010 -12.304 -9.514 1.00 56.28 105 VAL A C 1
ATOM 769 O O . VAL A 1 105 ? 4.439 -12.490 -8.379 1.00 56.28 105 VAL A O 1
ATOM 772 N N . ARG A 1 106 ? 3.392 -13.271 -10.203 1.00 47.94 106 ARG A N 1
ATOM 773 C CA . ARG A 1 106 ? 3.310 -14.679 -9.793 1.00 47.94 106 ARG A CA 1
ATOM 774 C C . ARG A 1 106 ? 4.679 -15.350 -9.923 1.00 47.94 106 ARG A C 1
ATOM 776 O O . ARG A 1 106 ? 4.920 -16.115 -10.855 1.00 47.94 106 ARG A O 1
ATOM 783 N N . ARG A 1 107 ? 5.577 -15.130 -8.968 1.00 43.16 107 ARG A N 1
ATOM 784 C CA . ARG A 1 107 ? 6.546 -16.175 -8.615 1.00 43.16 107 ARG A CA 1
ATOM 785 C C . ARG A 1 107 ? 5.931 -16.966 -7.467 1.00 43.16 107 ARG A C 1
ATOM 787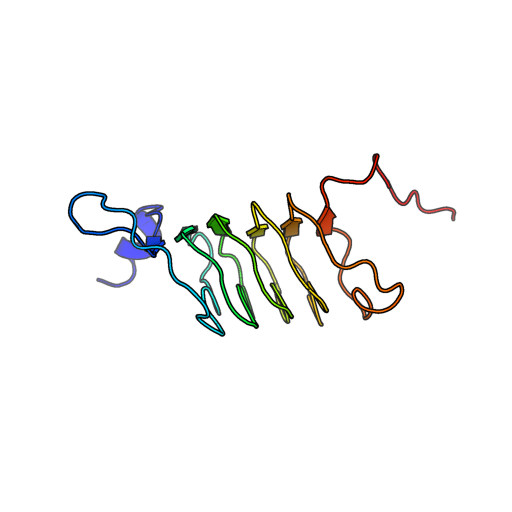 O O . ARG A 1 107 ? 5.483 -16.370 -6.496 1.00 43.16 107 ARG A O 1
ATOM 794 N N . ARG A 1 108 ? 5.871 -18.300 -7.592 1.00 39.69 108 ARG A N 1
ATOM 795 C CA . ARG A 1 108 ? 5.211 -19.220 -6.633 1.00 39.69 108 ARG A CA 1
ATOM 796 C C . ARG A 1 108 ? 5.685 -19.060 -5.178 1.00 39.69 108 ARG A C 1
ATOM 798 O O . ARG A 1 108 ? 5.022 -19.553 -4.275 1.00 39.69 108 ARG A O 1
ATOM 805 N N . ASP A 1 109 ? 6.764 -18.310 -4.968 1.00 42.97 109 ASP A N 1
ATOM 806 C CA . ASP A 1 109 ? 7.498 -18.217 -3.713 1.00 42.97 109 ASP A CA 1
ATOM 807 C C . ASP A 1 109 ? 7.623 -16.764 -3.197 1.00 42.97 109 ASP A C 1
ATOM 809 O O . ASP A 1 109 ? 8.183 -16.539 -2.125 1.00 42.97 109 ASP A O 1
ATOM 813 N N . SER A 1 110 ? 7.131 -15.749 -3.931 1.00 44.81 110 SER A N 1
ATOM 814 C CA . SER A 1 110 ? 7.330 -14.334 -3.561 1.00 44.81 110 SER A CA 1
ATOM 815 C C . SER A 1 110 ? 6.324 -13.824 -2.521 1.00 44.81 110 SER A C 1
ATOM 817 O O . SER A 1 110 ? 6.671 -12.940 -1.742 1.00 44.81 110 SER A O 1
ATOM 819 N N . CYS A 1 111 ? 5.135 -14.428 -2.416 1.00 47.06 111 CYS A N 1
ATOM 820 C CA . CYS A 1 111 ? 4.163 -14.204 -1.334 1.00 47.06 111 CYS A CA 1
ATOM 821 C C . CYS A 1 111 ? 4.279 -15.258 -0.222 1.00 47.06 111 CYS A C 1
ATOM 823 O O . CYS A 1 111 ? 3.281 -15.788 0.259 1.00 47.06 111 CYS A O 1
ATOM 825 N N . MET A 1 112 ? 5.491 -15.609 0.199 1.00 46.91 112 MET A N 1
ATOM 826 C CA . MET A 1 112 ? 5.683 -16.520 1.324 1.00 46.91 112 MET A CA 1
ATOM 827 C C . MET A 1 112 ? 6.648 -15.903 2.322 1.00 46.91 112 MET A C 1
ATOM 829 O O . MET A 1 112 ? 7.826 -15.732 2.043 1.00 46.91 112 MET A O 1
ATOM 833 N N . TRP A 1 113 ? 6.125 -15.533 3.489 1.00 38.16 113 TRP A N 1
ATOM 834 C CA . TRP A 1 113 ? 6.387 -16.258 4.733 1.00 38.16 113 TRP A CA 1
ATOM 835 C C . TRP A 1 113 ? 5.554 -15.620 5.861 1.00 38.16 113 TRP A C 1
ATOM 837 O O . TRP A 1 113 ? 5.783 -14.483 6.262 1.00 38.16 113 TRP A O 1
ATOM 847 N N . ARG A 1 114 ? 4.556 -16.382 6.340 1.00 33.72 114 ARG A N 1
ATOM 848 C CA . ARG A 1 114 ? 3.688 -16.114 7.510 1.00 33.72 114 ARG A CA 1
ATOM 849 C C . ARG A 1 114 ? 2.964 -14.751 7.540 1.00 33.72 114 ARG A C 1
ATOM 851 O O . ARG A 1 114 ? 3.245 -13.935 8.409 1.00 33.72 114 ARG A O 1
ATOM 858 N N . ALA A 1 115 ? 1.956 -14.553 6.686 1.00 37.84 115 ALA A N 1
ATOM 859 C CA . ALA A 1 115 ? 1.003 -13.443 6.826 1.00 37.84 115 ALA A CA 1
ATOM 860 C C . ALA A 1 115 ? -0.445 -13.951 7.003 1.00 37.84 115 ALA A C 1
ATOM 862 O O . ALA A 1 11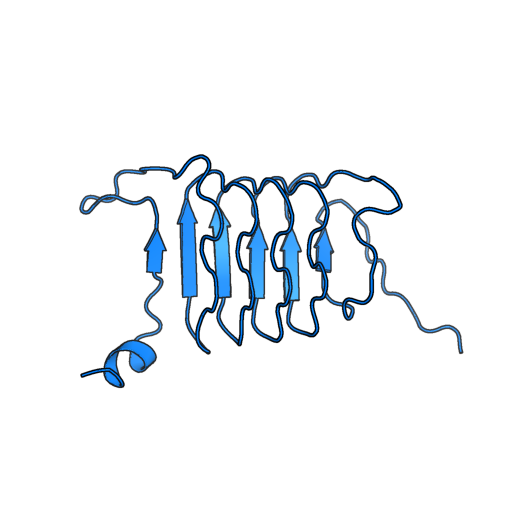5 ? -0.863 -14.872 6.295 1.00 37.84 115 ALA A O 1
ATOM 863 N N . PRO A 1 116 ? -1.247 -13.400 7.933 1.00 40.53 116 PRO A N 1
ATOM 864 C CA . PRO A 1 116 ? -2.599 -13.876 8.188 1.00 40.53 116 PRO A CA 1
ATOM 865 C C . PRO A 1 116 ? -3.585 -13.423 7.094 1.00 40.53 116 PRO A C 1
ATOM 867 O O . PRO A 1 116 ? -3.947 -12.258 6.992 1.00 40.53 116 PRO A O 1
ATOM 870 N N . ARG A 1 117 ? -4.086 -14.396 6.326 1.00 49.59 117 ARG A N 1
ATOM 871 C CA . ARG A 1 117 ? -5.470 -14.562 5.815 1.00 49.59 117 ARG A CA 1
ATOM 872 C C . ARG A 1 117 ? -6.201 -13.446 5.020 1.00 49.59 117 ARG A C 1
ATOM 874 O O . ARG A 1 117 ? -7.296 -13.744 4.553 1.00 49.59 117 ARG A O 1
ATOM 881 N N . LYS A 1 118 ? -5.706 -12.213 4.820 1.00 60.75 118 LYS A N 1
ATOM 882 C CA . LYS A 1 118 ? -6.506 -11.114 4.199 1.00 60.75 118 LYS A CA 1
ATOM 883 C C . LYS A 1 118 ? -5.789 -10.268 3.129 1.00 60.75 118 LYS A C 1
ATOM 885 O O . LYS A 1 118 ? -5.942 -9.045 3.115 1.00 60.75 118 LYS A O 1
ATOM 890 N N . ILE A 1 119 ? -5.033 -10.892 2.226 1.00 65.38 119 ILE A N 1
ATOM 891 C CA . ILE A 1 119 ? -4.554 -10.232 0.996 1.00 65.38 119 ILE A CA 1
ATOM 892 C C . ILE A 1 119 ? -5.482 -10.645 -0.152 1.00 65.38 119 ILE A C 1
ATOM 894 O O . ILE A 1 119 ? -5.711 -11.837 -0.344 1.00 65.38 119 ILE A O 1
ATOM 898 N N . ARG A 1 120 ? -6.062 -9.680 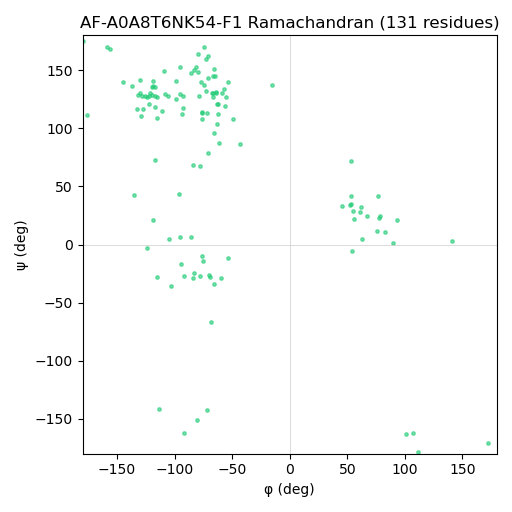-0.876 1.00 66.44 120 ARG A N 1
ATOM 899 C CA . ARG A 1 120 ? -6.974 -9.931 -2.005 1.00 66.44 120 ARG A CA 1
ATOM 900 C C . ARG A 1 120 ? -6.378 -9.393 -3.305 1.00 66.44 120 ARG A C 1
ATOM 902 O O . ARG A 1 120 ? -6.052 -8.211 -3.367 1.00 66.44 120 ARG A O 1
ATOM 909 N N . PHE A 1 121 ? -6.320 -10.240 -4.328 1.00 69.12 121 PHE A N 1
ATOM 910 C CA . PHE A 1 121 ? -5.950 -9.883 -5.700 1.00 69.12 121 PHE A CA 1
ATOM 911 C C . PHE A 1 121 ? -7.188 -9.953 -6.610 1.00 69.12 121 PHE A C 1
ATOM 913 O O . PHE A 1 121 ? -8.102 -10.731 -6.334 1.00 69.12 121 PHE A O 1
ATOM 920 N N . ARG A 1 122 ? -7.252 -9.128 -7.665 1.00 56.12 122 ARG A N 1
ATOM 921 C CA . ARG A 1 122 ? -8.413 -9.052 -8.580 1.00 56.12 122 ARG A CA 1
ATOM 922 C C . ARG A 1 122 ? -8.592 -10.294 -9.464 1.00 56.12 122 ARG A C 1
ATOM 924 O O . ARG A 1 122 ? -9.724 -10.594 -9.827 1.00 56.12 122 ARG A O 1
ATOM 931 N N . ASP A 1 123 ? -7.511 -11.008 -9.772 1.00 45.94 123 ASP A N 1
ATOM 932 C CA . ASP A 1 123 ? -7.513 -12.084 -10.776 1.00 45.94 123 ASP A CA 1
ATOM 933 C C . ASP A 1 123 ? -7.938 -13.475 -10.271 1.00 45.94 123 ASP A C 1
ATOM 935 O O . ASP A 1 123 ? -7.918 -14.429 -11.044 1.00 45.94 123 ASP A O 1
ATOM 939 N N . GLU A 1 124 ? -8.392 -13.626 -9.022 1.00 45.97 124 GLU A N 1
ATOM 940 C CA . GLU A 1 124 ? -8.869 -14.924 -8.530 1.00 45.97 124 GLU A CA 1
ATOM 941 C C . GLU A 1 124 ? -10.276 -14.840 -7.923 1.00 45.97 124 GLU A C 1
ATOM 943 O O . GLU A 1 124 ? -10.545 -14.177 -6.916 1.00 45.97 124 GLU A O 1
ATOM 948 N N . THR A 1 125 ? -11.180 -15.566 -8.584 1.00 36.09 125 THR A N 1
ATOM 949 C CA . THR A 1 125 ? -12.245 -16.376 -7.991 1.00 36.09 125 THR A CA 1
ATOM 950 C C . THR A 1 125 ? -12.039 -16.645 -6.504 1.00 36.09 125 THR A C 1
ATOM 952 O O . THR A 1 125 ? -10.946 -16.967 -6.060 1.00 36.09 125 THR A O 1
ATOM 955 N N . TRP A 1 126 ? -13.126 -16.534 -5.740 1.00 36.94 126 TRP A N 1
ATOM 956 C CA . TRP A 1 126 ? -13.204 -16.752 -4.298 1.00 36.94 126 TRP A CA 1
ATOM 957 C C . TRP A 1 126 ? -12.431 -17.990 -3.805 1.00 36.94 126 TRP A C 1
ATOM 959 O O . TRP A 1 126 ? -13.016 -19.048 -3.580 1.00 36.94 126 TRP A O 1
ATOM 969 N N . SER A 1 127 ? -11.137 -17.844 -3.530 1.00 34.25 127 SER A N 1
ATOM 970 C CA . SER A 1 127 ? -10.345 -18.811 -2.772 1.00 34.25 127 SER A CA 1
ATOM 971 C C . SER A 1 127 ? -10.664 -18.629 -1.292 1.00 34.25 127 SER A C 1
ATOM 973 O O . SER A 1 127 ? -9.858 -18.159 -0.489 1.00 34.25 127 SER A O 1
ATOM 975 N N . LEU A 1 128 ? -11.905 -18.963 -0.929 1.00 33.66 128 LEU A N 1
ATOM 976 C CA . LEU A 1 128 ? -12.271 -19.263 0.442 1.00 33.66 128 LEU A CA 1
ATOM 977 C C . LEU A 1 128 ? -11.499 -20.541 0.782 1.00 33.66 128 LEU A C 1
ATOM 979 O O . LEU A 1 128 ? -11.929 -21.636 0.426 1.00 33.66 128 LEU A O 1
ATOM 983 N N . PHE A 1 129 ? -10.334 -20.407 1.419 1.00 32.97 129 PHE A N 1
ATOM 984 C CA . PHE A 1 129 ? -9.686 -21.534 2.085 1.00 32.97 129 PHE A CA 1
ATOM 985 C C . PHE A 1 129 ? -10.651 -22.016 3.174 1.00 32.97 129 PHE A C 1
ATOM 987 O O . PHE A 1 129 ? -10.635 -21.540 4.311 1.00 32.97 129 PHE A O 1
ATOM 994 N N . ARG A 1 130 ? -11.562 -22.923 2.800 1.00 30.09 130 ARG A N 1
ATOM 995 C CA . ARG A 1 130 ? -12.274 -23.753 3.759 1.00 30.09 130 ARG A CA 1
ATOM 996 C C . ARG A 1 130 ? -11.204 -24.585 4.443 1.00 30.09 130 ARG A C 1
ATOM 998 O O . ARG A 1 130 ? -10.471 -25.318 3.788 1.00 30.09 130 ARG A O 1
ATOM 1005 N N . HIS A 1 131 ? -11.132 -24.432 5.757 1.00 32.34 131 HIS A N 1
ATOM 1006 C CA . HIS A 1 131 ? -10.566 -25.439 6.634 1.00 32.34 131 HIS A CA 1
ATOM 1007 C C . HIS A 1 131 ? -11.200 -26.788 6.270 1.00 32.34 131 HIS A C 1
ATOM 1009 O O . HIS A 1 131 ? -12.382 -27.001 6.536 1.00 32.34 131 HIS A O 1
ATOM 1015 N N . THR A 1 132 ? -10.442 -27.680 5.640 1.00 33.91 132 THR A N 1
ATOM 1016 C CA . THR A 1 132 ? -10.626 -29.106 5.894 1.00 33.91 132 THR A CA 1
ATOM 1017 C C . THR A 1 132 ? -9.922 -29.405 7.208 1.00 33.91 132 THR A C 1
ATOM 1019 O O . THR A 1 132 ? -8.794 -28.956 7.424 1.00 33.91 132 THR A O 1
ATOM 1022 N N . SER A 1 133 ? -10.698 -30.029 8.086 1.00 40.34 133 SER A N 1
ATOM 1023 C CA . SER A 1 133 ? -10.406 -30.436 9.458 1.00 40.34 133 SER A CA 1
ATOM 1024 C C . SER A 1 133 ? -9.103 -31.205 9.622 1.00 40.34 133 SER A C 1
ATOM 1026 O O . SER A 1 133 ? -8.700 -31.895 8.661 1.00 40.34 133 SER A O 1
#

pLDDT: mean 72.08, std 18.28, range [30.09, 90.5]

Solvent-accessible surface area (backbone atoms only — not comparable to full-atom values): 6862 Å² total; per-residue (Å²): 135,70,69,68,65,75,72,60,72,58,68,44,69,43,33,55,45,98,88,65,47,81,45,58,41,73,60,51,60,51,43,70,43,60,30,51,65,73,39,35,37,38,35,34,28,32,35,21,43,28,38,31,24,42,16,57,27,13,37,41,38,32,57,26,34,36,44,25,32,35,32,21,47,11,51,26,32,36,41,37,30,60,28,33,37,39,47,30,48,34,41,53,13,72,31,46,37,36,38,34,54,35,61,62,64,84,50,102,66,38,78,63,62,77,53,66,94,39,75,45,59,64,92,57,77,88,79,72,80,70,83,77,131

=== Feature glossary ===
The record interleaves many kinds of information about one protein. Here is each kind framed as the question it answers.

Q: What does the local fold look like, residue by residue?
A: The Foldseek 3Di string encodes local tertiary geometry as a 20-letter alphabet — one character per residue — derived from the relative positions of nearby Cα atoms. Unlike the amino-acid sequence, 3Di is a direct function of the 3D structure, so two proteins with the same fold have similar 3Di strings even at low sequence identity.

Q: Which residues are in helices, strands, or loops?
A: The SS8 string is DSSP's per-residue secondary-structure call. α-helix (H) means an i→i+4 H-bond ladder; β-strand (E) means the residue participates in a β-sheet; 3₁₀ (G) and π (I) are tighter and wider helices; T/S are turns/bends; '-' is loop.

Q: How big and how compact is the whole molecule?
A: Radius of gyration (Rg) is the root-mean-square distance of Cα atoms from their centroid — a single number for overall size and compactness. A globular domain of N residues has Rg ≈ 2.2·N^0.38 Å; an extended or disordered chain has a much larger Rg. The Cα contact count is the number of residue pairs whose Cα atoms are within 8 Å and are more than four positions apart in sequence — a standard proxy for tertiary packing density. The bounding box is the smallest axis-aligned box enclosing all Cα atoms.

Q: Where is each backbone atom in 3D?
A: Structure coordinates are given as an mmCIF _atom_site loop: one row per atom with element, residue name, chain id, sequence number, and x/y/z position in Å. Only the four main-chain atoms per residue are included here; side chains are omitted to keep the record compact.

Q: What is the amino-acid chain?
A: Primary structure: the covalent order of the twenty standard amino acids along the backbone. Two proteins with the same sequence will (almost always) fold to the same structure; two with 30% identity often share a fold but not the details.

Q: What if only a Cα trace is available?
A: Three-state secondary structure (P-SEA) collapses the eight DSSP classes into helix (a), strand (b), and coil (c). P-SEA assigns these from Cα geometry alone — distances and angles — without requiring backbone oxygens, so it works on any Cα trace.

Q: What family and function is it annotated with?
A: Database cross-references. InterPro integrates a dozen domain/family signature databases into unified entries with residue-range hits. GO terms attach function/process/location labels with evidence codes. CATH codes position the fold in a four-level structural taxonomy. Organism is the NCBI-taxonomy species name.

Q: How confident is the AlphaFold model at each residue?
A: pLDDT is the predicted lDDT-Cα score: AlphaFold's confidence that the local environment of each residue (all inter-atomic distances within 15 Å) is correctly placed. It is a per-residue number between 0 and 100, with higher meaning more reliable.

Q: How mobile is each atom in the crystal?
A: B-factor (Debye–Waller factor) reflects atomic displacement in the crystal lattice. It is an experimental observable (units Å²), not a prediction; low values mean the atom is pinned down, high values mean it moves or is heterogeneous across the crystal.

Q: Which residues are buried vs exposed?
A: SASA measures how much of the protein is reachable by solvent. It is computed by rolling a water-sized probe over the atomic surface and summing the exposed area (Å²). Per-residue SASA distinguishes core (buried, low SASA) from surface (exposed, high SASA) residues; total SASA is a whole-molecule size measure.

Q: What do the diagnostic plots show?
A: Plot images: a contact map (which residues are close in 3D, as an N×N binary image), a Ramachandran scatter (backbone torsion angles, revealing secondary-structure composition at a glance), and — for AlphaFold structures — a PAE heatmap (pairwise prediction confidence).

Q: What known structures does this most resemble?
A: The Foldseek neighbor list gives the closest experimentally determined structures in the PDB, ranked by structural alignment. TM-score near 1 means near-identical fold; near 0.3 means only rough topology match. This is how one finds what a novel AlphaFold prediction most resembles in the solved-structure universe.

Q: Are the domains correctly placed relative to each other?
A: Predicted aligned error is AlphaFold's pairwise confidence. Unlike pLDDT (per-residue), PAE is per-residue-pair and captures whether two parts of the structure are correctly placed relative to each other. Units are ångströms of expected positional error.

Q: What do the rendered images show?
A: Structure images are PyMOL renders from six orthogonal camera directions. Cartoon representation draws helices as coils and strands as arrows; sticks shows the backbone as bonds; surface shows the solvent-excluded envelope. Rainbow coloring maps sequence position to hue (blue→red, N→C); chain coloring assigns a distinct color per polypeptide.

Q: What are the backbone torsion angles?
A: φ (phi) and ψ (psi) are the two rotatable backbone dihedrals per residue: φ is the C(i-1)–N–Cα–C torsion, ψ is the N–Cα–C–N(i+1) torsion, both in degrees on (−180°, 180°]. α-helical residues cluster near (−60°, −45°); β-strand residues near (−120°, +130°). A Ramachandran plot is simply a scatter of (φ, ψ) for every residue.